Protein AF-A0A6B2XRB8-F1 (afdb_monomer_lite)

Foldseek 3Di:
DDPDPDDLDDLCVQADDDPVDQDDLVSNLRSNQVSCVVVVHDDDPLRSVVSSCVSVPHDDDDDDDPPD

Secondary structure (DSSP, 8-state):
------PPPPGGGTSPPP-SSPPPHHHHHHHHHHHHHHTT----HHHHHHHHHHHTT------PPTT-

Radius of gyration: 14.54 Å; chains: 1; bounding box: 36×30×37 Å

Sequence (68 aa):
MTTTTGRTPALLAHVPAPTGKAPDPDALYEGFTTWATEQGLELYPHQSEALIELVTGSHVILSTPTGS

Structure (mmCIF, N/CA/C/O backbone):
data_AF-A0A6B2XRB8-F1
#
_entry.id   AF-A0A6B2XRB8-F1
#
loop_
_atom_site.group_PDB
_atom_site.id
_atom_site.type_symbol
_atom_site.label_atom_id
_atom_site.label_alt_id
_atom_site.label_comp_id
_atom_site.label_asym_id
_atom_site.label_entity_id
_atom_site.label_seq_id
_atom_site.pdbx_PDB_ins_code
_atom_site.Cartn_x
_atom_site.Cartn_y
_atom_site.Cartn_z
_atom_site.occupancy
_atom_site.B_iso_or_equiv
_atom_site.auth_seq_id
_atom_site.auth_comp_id
_atom_site.auth_asym_id
_atom_site.auth_atom_id
_atom_site.pdbx_PDB_model_num
ATOM 1 N N . MET A 1 1 ? 19.445 20.753 17.623 1.00 39.41 1 MET A N 1
ATOM 2 C CA . MET A 1 1 ? 18.048 20.882 17.157 1.00 39.41 1 MET A CA 1
ATOM 3 C C . MET A 1 1 ? 18.070 21.421 15.736 1.00 39.41 1 MET A C 1
ATO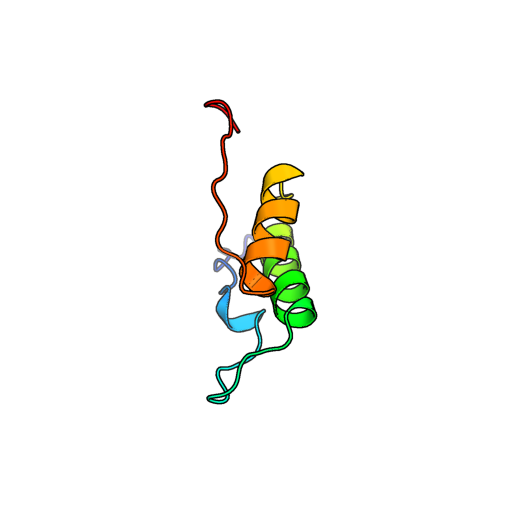M 5 O O . MET A 1 1 ? 18.037 22.625 15.538 1.00 39.41 1 MET A O 1
ATOM 9 N N . THR A 1 2 ? 18.227 20.543 14.751 1.00 38.09 2 THR A N 1
ATOM 10 C CA . THR A 1 2 ? 18.122 20.889 13.328 1.00 38.09 2 THR A CA 1
ATOM 11 C C . THR A 1 2 ? 16.754 20.436 12.847 1.00 38.09 2 THR A C 1
ATOM 13 O O . THR A 1 2 ? 16.530 19.254 12.609 1.00 38.09 2 THR A O 1
ATOM 16 N N . THR A 1 3 ? 15.817 21.372 12.765 1.00 46.28 3 THR A N 1
ATOM 17 C CA . THR A 1 3 ? 14.558 21.203 12.038 1.00 46.28 3 THR A CA 1
ATOM 18 C C . THR A 1 3 ? 14.872 21.213 10.545 1.00 46.28 3 THR A C 1
ATOM 20 O O . THR A 1 3 ? 14.975 22.272 9.930 1.00 46.28 3 THR A O 1
ATOM 23 N N . THR A 1 4 ? 15.082 20.029 9.970 1.00 53.53 4 THR A N 1
ATOM 24 C CA . THR A 1 4 ? 15.081 19.830 8.518 1.00 53.53 4 THR A CA 1
ATOM 25 C C . THR A 1 4 ? 13.631 19.912 8.059 1.00 53.53 4 THR A C 1
ATOM 27 O O . THR A 1 4 ? 12.828 19.058 8.421 1.00 53.53 4 THR A O 1
ATOM 30 N N . THR A 1 5 ? 13.284 20.947 7.296 1.00 59.44 5 THR A N 1
ATOM 31 C CA . THR A 1 5 ? 12.022 21.049 6.550 1.00 59.44 5 THR A CA 1
ATOM 32 C C . THR A 1 5 ? 11.858 19.782 5.705 1.00 59.44 5 THR A C 1
ATOM 34 O O . THR A 1 5 ? 12.517 19.626 4.678 1.00 59.44 5 THR A O 1
ATOM 37 N N . GLY A 1 6 ? 11.073 18.827 6.210 1.00 54.56 6 GLY A N 1
ATOM 38 C CA . GLY A 1 6 ? 10.999 17.466 5.690 1.00 54.56 6 GLY A CA 1
ATOM 39 C C . GLY A 1 6 ? 10.336 17.442 4.322 1.00 54.56 6 GLY A C 1
ATOM 40 O O . GLY A 1 6 ? 9.155 17.748 4.188 1.00 54.56 6 GLY A O 1
ATOM 41 N N . ARG A 1 7 ? 11.098 17.084 3.290 1.00 69.25 7 ARG A N 1
ATOM 42 C CA . ARG A 1 7 ? 10.530 16.731 1.993 1.00 69.25 7 ARG A CA 1
ATOM 43 C C . ARG A 1 7 ? 9.740 15.440 2.189 1.00 69.25 7 ARG A C 1
ATOM 45 O O . ARG A 1 7 ? 10.334 14.450 2.598 1.00 69.25 7 ARG A O 1
ATOM 52 N N . THR A 1 8 ? 8.439 15.452 1.904 1.00 64.69 8 THR A N 1
ATOM 53 C CA . THR A 1 8 ? 7.632 14.230 1.788 1.00 64.69 8 THR A CA 1
ATOM 54 C C . THR A 1 8 ? 8.390 13.246 0.877 1.00 64.69 8 THR A C 1
ATOM 56 O O . THR A 1 8 ? 8.650 13.610 -0.278 1.00 64.69 8 THR A O 1
ATOM 59 N N . PRO A 1 9 ? 8.830 12.065 1.354 1.00 76.31 9 PRO A N 1
ATOM 60 C CA . PRO A 1 9 ? 9.441 11.045 0.521 1.00 76.31 9 PRO A CA 1
ATOM 61 C C . PRO A 1 9 ? 8.508 10.727 -0.641 1.00 76.31 9 PRO A C 1
ATOM 63 O O . PRO A 1 9 ? 7.296 10.568 -0.486 1.00 76.31 9 PRO A O 1
ATOM 66 N N . ALA A 1 10 ? 9.077 10.691 -1.840 1.00 90.38 10 ALA A N 1
ATOM 67 C CA . ALA A 1 10 ? 8.318 10.370 -3.031 1.00 90.38 10 ALA A CA 1
ATOM 68 C C . ALA A 1 10 ? 8.012 8.867 -3.036 1.00 90.38 10 ALA A C 1
ATOM 70 O O . ALA A 1 10 ? 8.934 8.055 -2.962 1.00 90.38 10 ALA A O 1
ATOM 71 N N . LEU A 1 11 ? 6.739 8.493 -3.196 1.00 93.50 11 LEU A N 1
ATOM 72 C CA . LEU A 1 11 ? 6.333 7.089 -3.350 1.00 93.50 11 LEU A CA 1
ATOM 73 C C . LEU A 1 11 ? 7.107 6.400 -4.484 1.00 93.50 11 LEU A C 1
ATOM 75 O O . LEU A 1 11 ? 7.555 5.271 -4.340 1.00 93.50 11 LEU A O 1
ATOM 79 N N . LEU A 1 12 ? 7.347 7.117 -5.587 1.00 93.00 12 LEU A N 1
ATOM 80 C CA . LEU A 1 12 ? 8.104 6.602 -6.732 1.00 93.00 12 LEU A CA 1
ATOM 81 C C . LEU A 1 12 ? 9.553 6.211 -6.402 1.00 93.00 12 LEU A C 1
ATOM 83 O O . LEU A 1 12 ? 10.156 5.475 -7.172 1.00 93.00 12 LEU A O 1
ATOM 87 N N . ALA A 1 13 ? 10.119 6.694 -5.293 1.00 94.19 13 ALA A N 1
ATOM 88 C CA . ALA A 1 13 ? 11.446 6.278 -4.844 1.00 94.19 13 ALA A CA 1
ATOM 89 C C . ALA A 1 13 ? 11.441 4.912 -4.131 1.00 94.19 13 ALA A C 1
ATOM 91 O O . ALA A 1 13 ? 12.507 4.336 -3.945 1.00 94.19 13 ALA A O 1
ATOM 92 N N . HIS A 1 14 ? 10.265 4.410 -3.743 1.00 95.44 14 HIS A N 1
ATOM 93 C CA . HIS A 1 14 ? 10.101 3.193 -2.945 1.00 95.44 14 HIS A CA 1
ATOM 94 C C . HIS A 1 14 ? 9.561 2.006 -3.742 1.00 95.44 14 HIS A C 1
ATOM 96 O O . HIS A 1 14 ? 9.626 0.879 -3.271 1.00 95.44 14 HIS A O 1
ATOM 102 N N . VAL A 1 15 ? 9.032 2.237 -4.944 1.00 95.50 15 VAL A N 1
ATOM 103 C CA . VAL A 1 15 ? 8.465 1.182 -5.792 1.00 95.50 15 VAL A CA 1
ATOM 104 C C . VAL A 1 15 ? 9.368 0.892 -6.995 1.00 95.50 15 VAL A C 1
ATOM 106 O O . VAL A 1 15 ? 10.106 1.780 -7.434 1.00 95.50 15 VAL A O 1
ATOM 109 N N . PRO A 1 16 ? 9.317 -0.326 -7.571 1.00 95.12 16 PRO A N 1
ATOM 110 C CA . PRO A 1 16 ? 10.098 -0.664 -8.755 1.00 95.12 16 PRO A CA 1
ATOM 111 C C . PRO A 1 16 ? 9.853 0.303 -9.918 1.00 95.12 16 PRO A C 1
ATOM 113 O O . PRO A 1 16 ? 8.718 0.680 -10.216 1.00 95.12 16 PRO A O 1
ATOM 116 N N . ALA A 1 17 ? 10.926 0.670 -10.619 1.00 92.56 17 ALA A N 1
ATOM 117 C CA . ALA A 1 17 ? 10.819 1.505 -11.806 1.00 92.56 17 ALA A CA 1
ATOM 118 C C . ALA A 1 17 ? 10.015 0.790 -12.915 1.00 92.56 17 ALA A 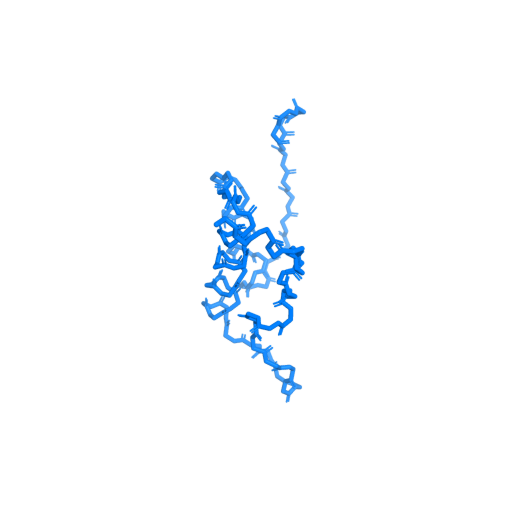C 1
ATOM 120 O O . ALA A 1 17 ? 10.140 -0.428 -13.077 1.00 92.56 17 ALA A O 1
ATOM 121 N N . PRO A 1 18 ? 9.235 1.520 -13.734 1.00 90.25 18 PRO A N 1
ATOM 122 C CA . PRO A 1 18 ? 8.510 0.923 -14.848 1.00 90.25 18 PRO A CA 1
ATOM 123 C C . PRO A 1 18 ? 9.471 0.274 -15.853 1.00 90.25 18 PRO A C 1
ATOM 125 O O . PRO A 1 18 ? 10.330 0.942 -16.425 1.00 90.25 18 PRO A O 1
ATOM 128 N N . THR A 1 19 ? 9.300 -1.024 -16.104 1.00 93.44 19 THR A N 1
ATOM 129 C CA . THR A 1 19 ? 10.116 -1.786 -17.073 1.00 93.44 19 THR A CA 1
ATOM 130 C C . THR A 1 19 ? 9.356 -2.144 -18.354 1.00 93.44 19 THR A C 1
ATOM 132 O O . THR A 1 19 ? 9.900 -2.802 -19.238 1.00 93.44 19 THR A O 1
ATOM 135 N N . GLY A 1 20 ? 8.081 -1.751 -18.454 1.00 92.25 20 GLY A N 1
ATOM 136 C CA . GLY A 1 20 ? 7.160 -2.213 -19.500 1.00 92.25 20 GLY A CA 1
ATOM 137 C C . GLY A 1 20 ? 6.596 -3.621 -19.259 1.00 92.25 20 GLY A C 1
ATOM 138 O O . GLY A 1 20 ? 5.846 -4.126 -20.090 1.00 92.25 20 GLY A O 1
ATOM 139 N N . LYS A 1 21 ? 6.936 -4.251 -18.129 1.00 92.50 21 LYS A N 1
ATOM 140 C CA . LYS A 1 21 ? 6.356 -5.509 -17.640 1.00 92.50 21 LYS A CA 1
ATOM 141 C C . LYS A 1 21 ? 5.643 -5.270 -16.311 1.00 92.50 21 LYS A C 1
ATOM 143 O O . LYS A 1 21 ? 5.893 -4.258 -15.656 1.00 92.50 21 LYS A O 1
ATOM 148 N N . ALA A 1 22 ? 4.784 -6.210 -15.919 1.00 90.31 22 ALA A N 1
ATOM 149 C CA . ALA A 1 22 ? 4.202 -6.200 -14.583 1.00 90.31 22 ALA A CA 1
ATOM 150 C C . ALA A 1 22 ? 5.330 -6.292 -13.532 1.00 90.31 22 ALA A C 1
ATOM 152 O O . ALA A 1 22 ? 6.201 -7.159 -13.671 1.00 90.31 22 ALA A O 1
ATOM 153 N N . PRO A 1 23 ? 5.368 -5.383 -12.542 1.00 93.56 23 PRO A N 1
ATOM 154 C CA . PRO A 1 23 ? 6.300 -5.471 -11.425 1.00 93.56 23 PRO A CA 1
ATOM 155 C C . PRO A 1 23 ? 5.929 -6.637 -10.501 1.00 93.56 23 PRO A C 1
ATOM 157 O O . PRO A 1 23 ? 4.817 -7.157 -10.554 1.00 93.56 23 PRO A O 1
ATOM 160 N N . ASP A 1 24 ? 6.875 -7.026 -9.653 1.00 95.38 24 ASP A N 1
ATOM 161 C CA . ASP A 1 24 ? 6.644 -8.013 -8.602 1.00 95.38 24 ASP A CA 1
ATOM 162 C C . ASP A 1 24 ? 5.650 -7.459 -7.554 1.00 95.38 24 ASP A C 1
ATOM 164 O O . ASP A 1 24 ? 5.910 -6.379 -7.004 1.00 95.38 24 ASP A O 1
ATOM 168 N N . PRO A 1 25 ? 4.517 -8.143 -7.289 1.00 96.81 25 PRO A N 1
ATOM 169 C CA . PRO A 1 25 ? 3.541 -7.728 -6.283 1.00 96.81 25 PRO A CA 1
ATOM 170 C C . PRO A 1 25 ? 4.144 -7.520 -4.892 1.00 96.81 25 PRO A C 1
ATOM 172 O O . PRO A 1 25 ? 3.805 -6.538 -4.228 1.00 96.81 25 PRO A O 1
ATOM 175 N N . ASP A 1 26 ? 5.073 -8.385 -4.476 1.00 96.88 26 ASP A N 1
ATOM 176 C CA . ASP A 1 26 ? 5.692 -8.307 -3.148 1.00 96.88 26 ASP A CA 1
ATOM 177 C C . ASP A 1 26 ? 6.534 -7.031 -3.019 1.00 96.88 26 ASP A C 1
ATOM 179 O O . ASP A 1 26 ? 6.410 -6.290 -2.044 1.00 96.88 26 ASP A O 1
ATOM 183 N N . ALA A 1 27 ? 7.310 -6.705 -4.058 1.00 96.69 27 ALA A N 1
ATOM 184 C CA . ALA A 1 27 ? 8.109 -5.482 -4.104 1.00 96.69 27 ALA A CA 1
ATOM 185 C C . ALA A 1 27 ? 7.244 -4.208 -4.110 1.00 96.69 27 ALA A C 1
ATOM 187 O 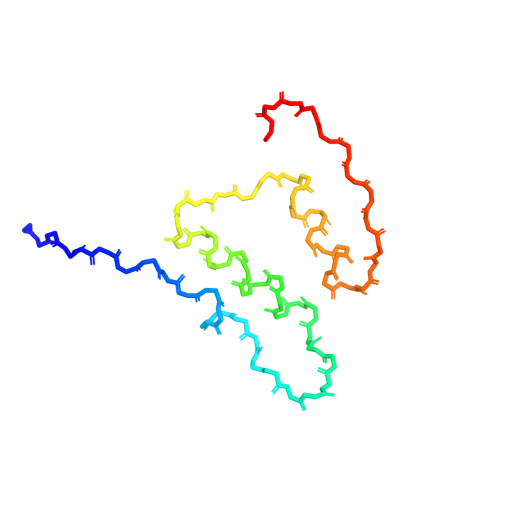O . ALA A 1 27 ? 7.640 -3.182 -3.554 1.00 96.69 27 ALA A O 1
ATOM 188 N N . LEU A 1 28 ? 6.061 -4.246 -4.736 1.00 97.06 28 LEU A N 1
ATOM 189 C CA . LEU A 1 28 ? 5.106 -3.135 -4.676 1.00 97.06 28 LEU A CA 1
ATOM 190 C C . LEU A 1 28 ? 4.516 -2.963 -3.274 1.00 97.06 28 LEU A C 1
ATOM 192 O O . LEU A 1 28 ? 4.421 -1.831 -2.791 1.00 97.06 28 LEU A O 1
ATOM 196 N N . TYR A 1 29 ? 4.117 -4.065 -2.637 1.00 97.50 29 TYR A N 1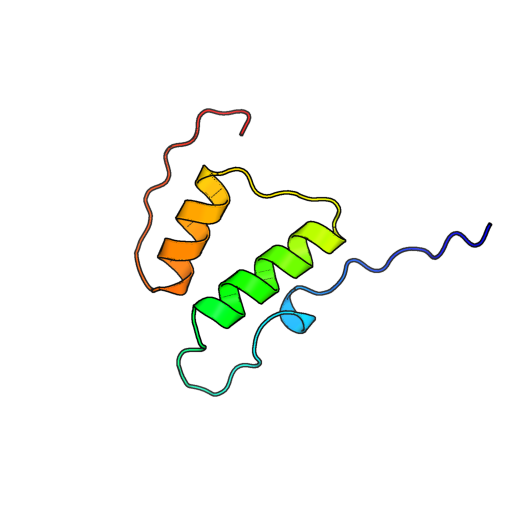
ATOM 197 C CA . TYR A 1 29 ? 3.562 -4.054 -1.287 1.00 97.50 29 TYR A CA 1
ATOM 198 C C . TYR A 1 29 ? 4.586 -3.531 -0.272 1.00 97.50 29 TYR A C 1
ATOM 200 O O . TYR A 1 29 ? 4.299 -2.595 0.481 1.00 97.50 29 TYR A O 1
ATOM 208 N N . GLU A 1 30 ? 5.800 -4.082 -0.287 1.00 97.56 30 GLU A N 1
ATOM 209 C CA . GLU A 1 30 ? 6.895 -3.651 0.583 1.00 97.56 30 GLU A CA 1
ATOM 210 C C . GLU A 1 30 ? 7.204 -2.165 0.365 1.00 97.56 30 GLU A C 1
ATOM 212 O O . GLU A 1 30 ? 7.137 -1.377 1.306 1.00 97.56 30 GLU A O 1
ATOM 217 N N . GLY A 1 31 ? 7.410 -1.745 -0.887 1.00 97.25 31 GLY A N 1
ATOM 218 C CA . GLY A 1 31 ? 7.701 -0.352 -1.219 1.00 97.25 31 GLY A CA 1
ATOM 219 C C . GLY A 1 31 ? 6.647 0.636 -0.713 1.00 97.25 31 GLY A C 1
ATOM 220 O O . GLY A 1 31 ? 6.977 1.669 -0.122 1.00 97.25 31 GLY A O 1
ATOM 221 N N . PHE A 1 32 ? 5.364 0.320 -0.896 1.00 97.50 32 PHE A N 1
ATOM 222 C CA . PHE A 1 32 ? 4.280 1.176 -0.417 1.00 97.50 32 PHE A CA 1
ATOM 223 C C . PHE A 1 32 ? 4.205 1.223 1.117 1.00 97.50 32 PHE A C 1
ATOM 225 O O . PHE A 1 32 ? 4.044 2.303 1.688 1.00 97.50 32 PHE A O 1
ATOM 232 N N . THR A 1 33 ? 4.335 0.079 1.797 1.00 97.12 33 THR A N 1
ATOM 233 C CA . THR A 1 33 ? 4.273 0.020 3.270 1.00 97.12 33 THR A CA 1
ATOM 234 C C . THR A 1 33 ? 5.469 0.700 3.935 1.00 97.12 33 THR A C 1
ATOM 236 O O . THR A 1 33 ? 5.286 1.417 4.925 1.00 97.12 33 THR A O 1
ATOM 239 N N . THR A 1 34 ? 6.671 0.573 3.366 1.00 96.56 34 THR A N 1
ATOM 240 C CA . THR A 1 34 ? 7.854 1.333 3.792 1.00 96.56 34 THR A CA 1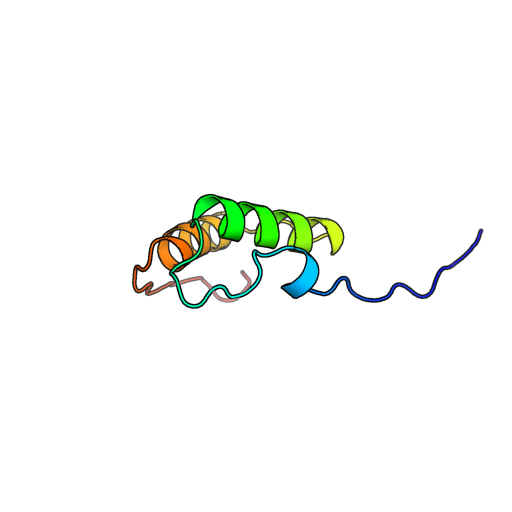
ATOM 241 C C . THR A 1 34 ? 7.612 2.829 3.647 1.00 96.56 34 THR A C 1
ATOM 243 O O . THR A 1 34 ? 7.764 3.564 4.622 1.00 96.56 34 THR A O 1
ATOM 246 N N . TRP A 1 35 ? 7.156 3.278 2.473 1.00 96.94 35 TRP A N 1
ATOM 247 C CA . TRP A 1 35 ? 6.842 4.687 2.240 1.00 96.94 35 TRP A CA 1
ATOM 248 C C . TRP A 1 35 ? 5.807 5.225 3.242 1.00 96.94 35 TRP A C 1
ATOM 250 O O . TRP A 1 35 ? 6.013 6.293 3.816 1.00 96.94 35 TRP A O 1
ATOM 260 N N . ALA A 1 36 ? 4.723 4.486 3.501 1.00 96.19 36 ALA A N 1
ATOM 261 C CA . ALA A 1 36 ? 3.705 4.886 4.474 1.00 96.19 36 ALA A CA 1
ATOM 262 C C . ALA A 1 36 ? 4.291 5.012 5.892 1.00 96.19 36 ALA A C 1
ATOM 264 O O . ALA A 1 36 ? 4.066 6.013 6.576 1.00 96.19 36 ALA A O 1
ATOM 265 N N . THR A 1 37 ? 5.123 4.051 6.296 1.00 95.19 37 THR A N 1
ATOM 266 C CA . THR A 1 37 ? 5.779 4.047 7.612 1.00 95.19 37 THR A CA 1
ATOM 267 C C . THR A 1 37 ? 6.714 5.246 7.780 1.00 95.19 37 THR A C 1
ATOM 269 O O . THR A 1 37 ? 6.712 5.888 8.831 1.00 95.19 37 THR A O 1
ATOM 272 N N . GLU A 1 38 ? 7.462 5.628 6.741 1.00 94.69 38 GLU A N 1
ATOM 273 C CA . GLU A 1 38 ? 8.292 6.843 6.756 1.00 94.69 38 GLU A CA 1
ATOM 274 C C . GLU A 1 38 ? 7.468 8.132 6.902 1.00 94.69 38 GLU A C 1
ATOM 276 O O . GLU A 1 38 ? 7.993 9.165 7.320 1.00 94.69 38 GLU A O 1
ATOM 281 N N . GLN A 1 39 ? 6.173 8.100 6.566 1.00 93.31 39 GLN A N 1
ATOM 282 C CA . GLN A 1 39 ? 5.223 9.194 6.815 1.00 93.31 39 GLN A CA 1
ATOM 283 C C . GLN A 1 39 ? 4.633 9.190 8.223 1.00 93.31 39 GLN A C 1
ATOM 285 O O . GLN A 1 39 ? 3.830 10.065 8.545 1.00 93.31 39 GLN A O 1
ATOM 290 N N . GLY A 1 40 ? 5.033 8.242 9.072 1.00 94.69 40 GLY A N 1
ATOM 291 C CA . GLY A 1 40 ? 4.410 8.028 10.373 1.00 94.69 40 GLY A CA 1
ATOM 292 C C . GLY A 1 40 ? 2.990 7.475 10.253 1.00 94.69 40 GLY A C 1
ATOM 293 O O . GLY A 1 40 ? 2.188 7.680 11.162 1.00 94.69 40 GLY A O 1
ATOM 294 N N . LEU A 1 41 ? 2.670 6.818 9.133 1.00 94.94 41 LEU A N 1
ATOM 295 C CA . LEU A 1 41 ? 1.392 6.156 8.904 1.00 94.94 41 LEU A CA 1
ATOM 296 C C . LEU A 1 41 ? 1.560 4.646 9.073 1.00 94.94 41 LEU A C 1
ATOM 298 O O . LEU A 1 41 ? 2.483 4.046 8.528 1.00 94.94 41 LEU A O 1
ATOM 302 N N . GLU A 1 42 ? 0.622 4.035 9.782 1.00 94.75 42 GLU A N 1
ATOM 303 C CA . GLU A 1 42 ? 0.437 2.588 9.817 1.00 94.75 42 GLU A CA 1
ATOM 304 C C . GLU A 1 42 ? -0.863 2.269 9.081 1.00 94.75 42 GLU A C 1
ATOM 306 O O . GLU A 1 42 ? -1.877 2.940 9.288 1.00 94.75 42 GLU A O 1
ATOM 311 N N . LEU A 1 43 ? -0.831 1.280 8.186 1.00 94.75 43 LEU A N 1
ATOM 312 C CA . LEU A 1 43 ? -2.022 0.900 7.436 1.00 94.75 43 LEU A CA 1
ATOM 313 C C . LEU A 1 43 ? -3.016 0.197 8.353 1.00 94.75 43 LEU A C 1
ATOM 315 O O . LEU A 1 43 ? -2.658 -0.719 9.095 1.00 94.75 43 LEU A O 1
ATOM 319 N N . TYR A 1 44 ? -4.289 0.563 8.239 1.00 94.81 44 TYR A N 1
ATOM 320 C CA . TYR A 1 44 ? -5.337 -0.245 8.850 1.00 94.81 44 TYR A CA 1
ATOM 321 C C . TYR A 1 44 ? -5.383 -1.640 8.205 1.00 94.81 44 TYR A C 1
ATOM 323 O O . TYR A 1 44 ? -5.086 -1.765 7.015 1.00 94.81 44 TYR A O 1
ATOM 331 N N . PRO A 1 45 ? -5.840 -2.684 8.924 1.00 93.88 45 PRO A N 1
ATOM 332 C CA . PRO A 1 45 ? -5.889 -4.048 8.387 1.00 93.88 45 PRO A CA 1
ATOM 333 C C . PRO A 1 45 ? -6.614 -4.167 7.038 1.00 93.88 45 PRO A C 1
ATOM 335 O O . PRO A 1 45 ? -6.149 -4.827 6.120 1.00 93.88 45 PRO A O 1
ATOM 338 N N . HIS A 1 46 ? -7.721 -3.444 6.868 1.00 93.00 46 HIS A N 1
ATOM 339 C CA . HIS A 1 46 ? -8.470 -3.448 5.611 1.00 93.00 46 HIS A CA 1
ATOM 340 C C . HIS A 1 46 ? -7.737 -2.721 4.467 1.00 93.00 46 HIS A C 1
ATOM 342 O O . HIS A 1 46 ? -8.000 -2.990 3.297 1.00 93.00 46 HIS A O 1
ATOM 348 N N . GLN A 1 47 ? -6.828 -1.789 4.780 1.00 95.50 47 GLN A N 1
ATOM 349 C CA . GLN A 1 47 ? -5.995 -1.112 3.784 1.00 95.50 47 GLN A CA 1
ATOM 350 C C . GLN A 1 47 ? -4.863 -2.024 3.309 1.00 95.50 47 GLN A C 1
ATOM 352 O O . GLN A 1 47 ? -4.591 -2.058 2.111 1.00 95.50 47 GLN A O 1
ATOM 357 N N . SER A 1 48 ? -4.226 -2.780 4.209 1.00 95.81 48 SER A N 1
ATOM 358 C CA . SER A 1 48 ? -3.204 -3.761 3.825 1.00 95.81 48 SER A CA 1
ATOM 359 C C . SER A 1 48 ? -3.804 -4.920 3.030 1.00 95.81 48 SER A C 1
ATOM 361 O O . SER A 1 48 ? -3.249 -5.287 1.997 1.00 95.81 48 SER A O 1
ATOM 363 N N . GLU A 1 49 ? -4.971 -5.431 3.430 1.00 94.62 49 GLU A N 1
ATOM 364 C CA . GLU A 1 49 ? -5.718 -6.438 2.662 1.00 94.62 49 GLU A CA 1
ATOM 365 C C . GLU A 1 49 ? -6.073 -5.932 1.256 1.00 94.62 49 GLU A C 1
ATOM 367 O O . GLU A 1 49 ? -5.785 -6.599 0.263 1.00 94.62 49 GLU A O 1
ATOM 372 N N . ALA A 1 50 ? -6.626 -4.719 1.146 1.00 95.56 50 ALA A N 1
ATOM 373 C CA . ALA A 1 50 ? -6.945 -4.130 -0.152 1.00 95.56 50 ALA A CA 1
ATOM 374 C C . ALA A 1 50 ? -5.695 -3.917 -1.018 1.00 95.56 50 ALA A C 1
ATOM 376 O O . ALA A 1 50 ? -5.741 -4.143 -2.226 1.00 95.56 50 ALA A O 1
ATOM 377 N N . LEU A 1 51 ? -4.575 -3.501 -0.423 1.00 96.50 51 LEU A N 1
ATOM 378 C CA . LEU A 1 51 ? -3.323 -3.319 -1.147 1.00 96.50 51 LEU A CA 1
ATOM 379 C C . LEU A 1 51 ? -2.814 -4.639 -1.735 1.00 96.50 51 LEU A C 1
ATOM 381 O O . LEU A 1 51 ? -2.435 -4.642 -2.903 1.00 96.50 51 LEU A O 1
ATOM 385 N N . ILE A 1 52 ? -2.844 -5.738 -0.972 1.00 96.50 52 ILE A N 1
ATOM 386 C CA . ILE A 1 52 ? -2.444 -7.077 -1.445 1.00 96.50 52 ILE A CA 1
ATOM 387 C C . ILE A 1 52 ? -3.259 -7.476 -2.680 1.00 96.50 52 ILE A C 1
ATOM 389 O O . ILE A 1 52 ? -2.698 -7.876 -3.702 1.00 96.50 52 ILE A O 1
ATOM 393 N N . GLU A 1 53 ? -4.578 -7.314 -2.622 1.00 96.06 53 GLU A N 1
ATOM 394 C CA . GLU A 1 53 ? -5.460 -7.623 -3.749 1.00 96.06 53 GLU A CA 1
ATOM 395 C C . GLU A 1 53 ? -5.151 -6.750 -4.977 1.00 96.06 53 GLU A C 1
ATOM 397 O O . GLU A 1 53 ? -5.081 -7.240 -6.104 1.00 96.06 53 GLU A O 1
ATOM 402 N N . LEU A 1 54 ? -4.888 -5.455 -4.783 1.00 95.19 54 LEU A N 1
ATOM 403 C CA . LEU A 1 54 ? -4.552 -4.555 -5.889 1.00 95.19 54 LEU A CA 1
ATOM 404 C C . LEU A 1 54 ? -3.216 -4.912 -6.552 1.00 95.19 54 LEU A C 1
ATOM 406 O O . LEU A 1 54 ? -3.140 -4.955 -7.781 1.00 95.19 54 LEU A O 1
ATOM 410 N N . VAL A 1 55 ? -2.163 -5.174 -5.771 1.00 95.44 55 VAL A N 1
ATOM 411 C CA . VAL A 1 55 ? -0.832 -5.478 -6.332 1.00 95.44 55 VAL A CA 1
ATOM 412 C C . VAL A 1 55 ? -0.776 -6.852 -6.997 1.00 95.44 55 VAL A C 1
ATOM 414 O O . VAL A 1 55 ? 0.052 -7.065 -7.879 1.00 95.44 55 VAL A O 1
ATOM 417 N N . THR A 1 56 ? -1.684 -7.761 -6.637 1.00 94.94 56 THR A N 1
ATOM 418 C CA . THR 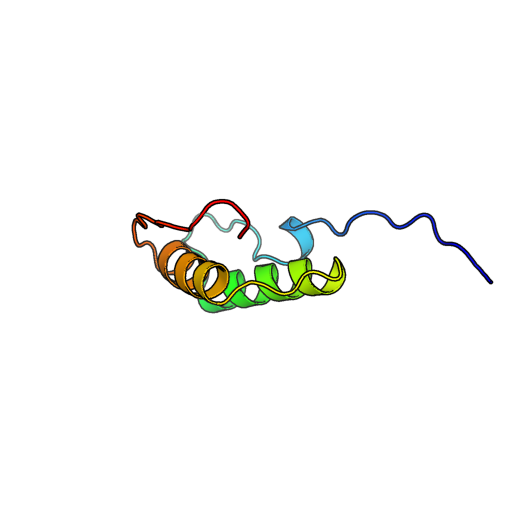A 1 56 ? -1.849 -9.071 -7.291 1.00 94.94 56 THR A CA 1
ATOM 419 C C . THR A 1 56 ? -2.759 -9.025 -8.525 1.00 94.94 56 THR A C 1
ATOM 421 O O . THR A 1 56 ? -2.878 -10.020 -9.241 1.00 94.94 56 THR A O 1
ATOM 424 N N . GLY A 1 57 ? -3.335 -7.859 -8.842 1.00 93.69 57 GLY A N 1
ATOM 425 C CA . GLY A 1 57 ? -4.124 -7.625 -10.054 1.00 93.69 57 GLY A CA 1
ATOM 426 C C . GLY A 1 57 ? -5.629 -7.861 -9.903 1.00 93.69 57 GLY A C 1
ATOM 427 O O . GLY A 1 57 ? -6.338 -7.864 -10.912 1.00 93.69 57 GLY A O 1
ATOM 428 N N . SER A 1 58 ? -6.131 -8.041 -8.680 1.00 95.19 58 SER A N 1
ATOM 429 C CA . SER A 1 58 ? -7.563 -8.150 -8.395 1.00 95.19 58 SER A CA 1
ATOM 430 C C . SER A 1 58 ? -8.271 -6.790 -8.475 1.00 95.19 58 SER A C 1
ATOM 432 O O . SER A 1 58 ? -7.694 -5.723 -8.257 1.00 95.19 58 SER A O 1
ATOM 434 N N . HIS A 1 59 ? -9.580 -6.829 -8.728 1.00 93.00 59 HIS A N 1
ATOM 435 C CA . HIS A 1 59 ? -10.467 -5.683 -8.526 1.00 93.00 59 HIS A CA 1
ATOM 436 C C . HIS A 1 59 ? -11.107 -5.766 -7.138 1.00 93.00 59 HIS A C 1
ATOM 438 O O . HIS A 1 59 ? -11.712 -6.781 -6.799 1.00 93.00 59 HIS A O 1
ATOM 444 N N . VAL A 1 60 ? -11.021 -4.689 -6.356 1.00 92.94 60 VAL A N 1
ATOM 445 C CA . VAL A 1 60 ? -11.493 -4.659 -4.963 1.00 92.94 60 VAL A CA 1
ATOM 446 C C . VAL A 1 60 ? -12.705 -3.743 -4.825 1.00 92.94 60 VAL A C 1
ATOM 448 O O . VAL A 1 60 ? -12.670 -2.586 -5.240 1.00 92.94 60 VAL A O 1
ATOM 451 N N . ILE A 1 61 ? -13.767 -4.245 -4.189 1.00 91.56 61 ILE A N 1
ATOM 452 C CA . ILE A 1 61 ? -14.845 -3.419 -3.632 1.00 91.56 61 ILE A CA 1
ATOM 453 C C . ILE A 1 61 ? -14.645 -3.395 -2.121 1.00 91.56 61 ILE A C 1
ATOM 455 O O . ILE A 1 61 ? -14.886 -4.392 -1.445 1.00 91.56 61 ILE A O 1
ATOM 459 N N . LEU A 1 62 ? -14.201 -2.256 -1.595 1.00 88.88 62 LEU A N 1
ATOM 460 C CA . LEU A 1 62 ? -13.915 -2.096 -0.176 1.00 88.88 62 LEU A CA 1
ATOM 461 C C . LEU A 1 62 ? -15.030 -1.295 0.504 1.00 88.88 62 LEU A C 1
ATOM 463 O O . LEU A 1 62 ? -15.256 -0.133 0.175 1.00 88.88 62 LEU A O 1
ATOM 467 N N . SER A 1 63 ? -15.727 -1.920 1.453 1.00 85.50 63 SER A N 1
ATOM 468 C CA . SER A 1 63 ? -16.769 -1.267 2.255 1.00 85.50 63 SER A CA 1
ATOM 469 C C . SER A 1 63 ? -16.232 -0.961 3.648 1.00 85.50 63 SER A C 1
ATOM 471 O O . SER A 1 63 ? -16.298 -1.815 4.532 1.00 85.50 63 SER A O 1
ATOM 473 N N . THR A 1 64 ? -15.699 0.242 3.857 1.00 89.12 64 THR A N 1
ATOM 474 C CA . THR A 1 64 ? -15.278 0.695 5.188 1.00 89.12 64 THR A CA 1
ATOM 475 C C . THR A 1 64 ? -16.306 1.650 5.801 1.00 89.12 64 THR A C 1
ATOM 477 O O . THR A 1 64 ? -16.885 2.480 5.093 1.00 89.12 64 THR A O 1
ATOM 480 N N . PRO A 1 65 ? -16.585 1.549 7.115 1.00 82.19 65 PRO A N 1
ATOM 481 C CA . PRO A 1 65 ? -17.374 2.555 7.817 1.00 82.19 65 PRO A CA 1
ATOM 482 C C . PRO A 1 65 ? -16.704 3.932 7.737 1.00 82.19 65 PRO A C 1
ATOM 484 O O . PRO A 1 65 ? -15.485 4.039 7.815 1.00 82.19 65 PRO A O 1
ATOM 487 N N . THR A 1 66 ? -17.488 5.009 7.655 1.00 79.62 66 THR A N 1
ATOM 488 C CA . THR A 1 66 ? -16.947 6.376 7.734 1.00 79.62 66 THR A CA 1
ATOM 489 C C . THR A 1 66 ? -16.195 6.582 9.051 1.00 79.62 66 THR A C 1
ATOM 491 O O . THR A 1 66 ? -16.790 6.414 10.117 1.00 79.62 66 THR A O 1
ATOM 494 N N . GLY A 1 67 ? -14.920 6.971 8.977 1.00 72.38 67 GLY A N 1
ATOM 495 C CA . GLY A 1 67 ? -14.042 7.167 10.139 1.00 72.38 67 GLY A CA 1
ATOM 496 C C . GLY A 1 67 ? -12.849 6.206 10.206 1.00 72.38 67 GLY A C 1
ATOM 497 O O . GLY A 1 67 ? -11.999 6.388 11.074 1.00 72.38 67 GLY A O 1
ATOM 498 N N . SER A 1 68 ? -12.783 5.221 9.304 1.00 62.69 68 SER A N 1
ATOM 499 C CA . SER A 1 68 ? -11.529 4.593 8.856 1.00 62.69 68 SER A CA 1
ATOM 500 C C . SER A 1 68 ? -10.732 5.506 7.932 1.00 62.69 68 SER A C 1
ATOM 502 O O . SER A 1 68 ? -11.407 6.251 7.181 1.00 62.69 68 SER A O 1
#

pLDDT: mean 88.09, std 14.51, range [38.09, 97.56]